Protein AF-A0A942UDQ5-F1 (afdb_monomer_lite)

Sequence (48 aa):
MKILTVTDVAELLKLSKCKVYALAKSGEILTVKIGGSIRVIQEGLESF

Foldseek 3Di:
DDKAALVRVCVVVVHDSVVSVVCVVVVQFAWDQDPNGIITDVVSVVVD

pLDDT: mean 86.02, std 7.4, range [62.59, 92.69]

Radius of gyration: 9.44 Å; chains: 1; bounding box: 24×17×24 Å

Secondary structure (DSSP, 8-state):
--EE-HHHHHHHTT--HHHHHHHHHHTSS-EEEETTEEEEEGGGTTT-

Structure (mmCIF, N/CA/C/O backbone):
data_AF-A0A942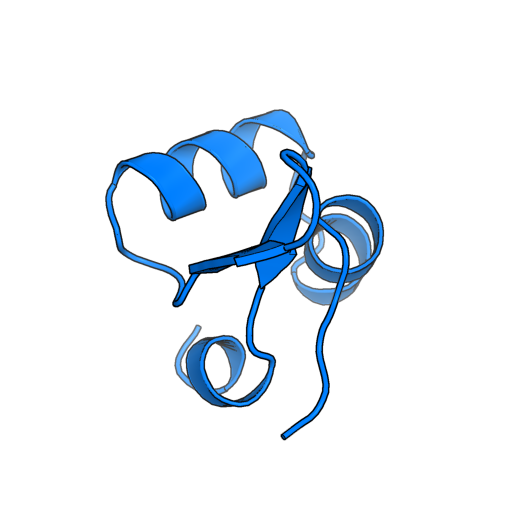UDQ5-F1
#
_entry.id   AF-A0A942UDQ5-F1
#
loop_
_atom_site.group_PDB
_atom_site.id
_atom_site.type_symbol
_atom_site.label_atom_id
_atom_site.label_alt_id
_atom_site.label_comp_id
_atom_site.label_asym_id
_atom_site.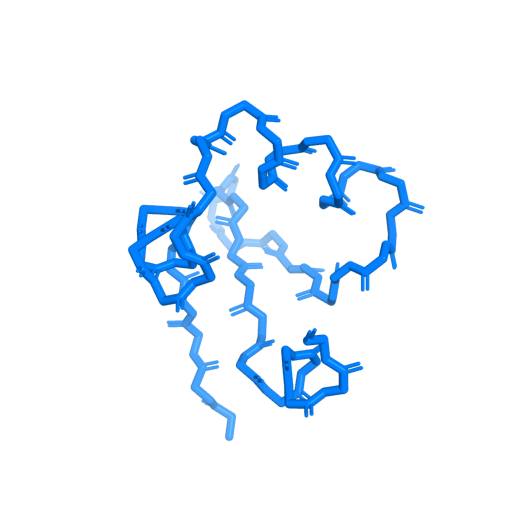label_entity_id
_atom_site.label_seq_id
_atom_site.pdbx_PDB_ins_code
_atom_site.Cartn_x
_atom_site.Cartn_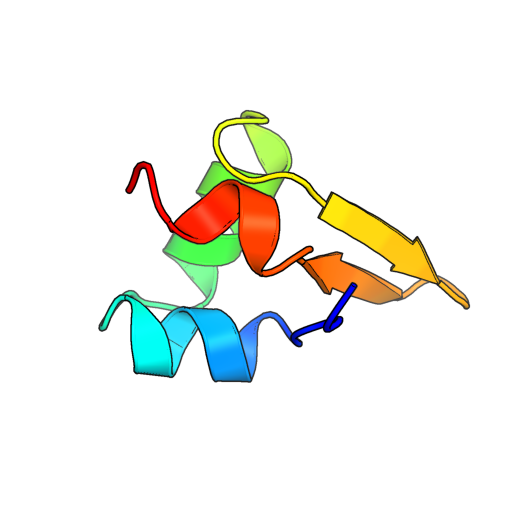y
_atom_site.Cartn_z
_atom_site.occupancy
_atom_site.B_iso_or_equiv
_atom_site.auth_seq_id
_atom_site.auth_comp_id
_atom_site.auth_asym_id
_atom_site.auth_atom_id
_atom_site.pdbx_PDB_model_num
ATOM 1 N N . MET A 1 1 ? -4.762 -0.571 -17.490 1.00 64.81 1 MET A N 1
ATOM 2 C CA . MET A 1 1 ? -3.654 -0.588 -16.513 1.00 64.81 1 MET A CA 1
ATOM 3 C C . MET A 1 1 ? -3.448 0.763 -15.819 1.00 64.81 1 MET A C 1
ATOM 5 O O . MET A 1 1 ? -2.650 1.592 -16.250 1.00 64.81 1 MET A O 1
ATOM 9 N N . LYS A 1 2 ? -4.192 0.995 -14.731 1.00 82.38 2 LYS A N 1
ATOM 10 C CA . LYS A 1 2 ? -3.989 2.146 -13.838 1.00 82.38 2 LYS A CA 1
ATOM 11 C C . LYS A 1 2 ? -3.099 1.725 -12.669 1.00 82.38 2 LYS A C 1
ATOM 13 O O . LYS A 1 2 ? -3.290 0.651 -12.098 1.00 82.38 2 LYS A O 1
ATOM 18 N N . ILE A 1 3 ? -2.127 2.568 -12.340 1.00 87.94 3 ILE A N 1
ATOM 19 C CA . ILE A 1 3 ? -1.153 2.325 -11.278 1.00 87.94 3 ILE A CA 1
ATOM 20 C C . ILE A 1 3 ? -1.473 3.270 -10.122 1.00 87.94 3 ILE A C 1
ATOM 22 O O . ILE A 1 3 ? -1.469 4.487 -10.300 1.00 87.94 3 ILE A O 1
ATOM 26 N N . LEU A 1 4 ? -1.739 2.712 -8.948 1.00 89.38 4 LEU A N 1
ATOM 27 C CA . LEU A 1 4 ? -2.101 3.439 -7.736 1.00 89.38 4 LEU A CA 1
ATOM 28 C C . LEU A 1 4 ? -0.935 3.463 -6.747 1.00 89.38 4 LEU A C 1
ATOM 30 O O . LEU A 1 4 ? -0.095 2.555 -6.703 1.00 89.38 4 LEU A O 1
ATOM 34 N N . THR A 1 5 ? -0.859 4.519 -5.945 1.00 90.69 5 THR A N 1
ATOM 35 C CA . THR A 1 5 ? 0.014 4.540 -4.771 1.00 90.69 5 THR A CA 1
ATOM 36 C C . THR A 1 5 ? -0.633 3.795 -3.612 1.00 90.69 5 THR A C 1
ATOM 38 O O . THR A 1 5 ? -1.843 3.595 -3.562 1.00 90.69 5 THR A O 1
ATOM 41 N N . VAL A 1 6 ? 0.180 3.448 -2.617 1.00 88.25 6 VAL A N 1
ATOM 42 C CA . VAL A 1 6 ? -0.307 2.907 -1.341 1.00 88.25 6 VAL A CA 1
ATOM 43 C C . VAL A 1 6 ? -1.321 3.848 -0.675 1.00 88.25 6 VAL A C 1
ATOM 45 O O . VAL A 1 6 ? -2.247 3.375 -0.026 1.00 88.25 6 VAL A O 1
ATOM 48 N N . THR A 1 7 ? -1.165 5.168 -0.834 1.00 90.00 7 THR A N 1
ATOM 49 C CA . THR A 1 7 ? -2.113 6.151 -0.289 1.00 90.00 7 THR A CA 1
ATOM 50 C C . THR A 1 7 ? -3.453 6.080 -1.015 1.00 90.00 7 THR A C 1
ATOM 52 O O . THR A 1 7 ? -4.475 5.970 -0.348 1.00 90.00 7 THR A O 1
ATOM 55 N N . ASP A 1 8 ? -3.447 6.043 -2.349 1.00 90.19 8 ASP A N 1
ATOM 56 C CA . ASP A 1 8 ? -4.687 5.946 -3.132 1.00 90.19 8 ASP A CA 1
ATOM 57 C C . ASP A 1 8 ? -5.443 4.652 -2.804 1.00 90.19 8 ASP A C 1
ATOM 59 O O . ASP A 1 8 ? -6.660 4.647 -2.659 1.00 90.19 8 ASP A O 1
ATOM 63 N N . VAL A 1 9 ? -4.716 3.543 -2.631 1.00 90.38 9 VAL A N 1
ATOM 64 C CA . VAL A 1 9 ? -5.307 2.254 -2.245 1.00 90.38 9 VAL A CA 1
ATOM 65 C C . VAL A 1 9 ? -5.865 2.282 -0.826 1.00 90.38 9 VAL A C 1
ATOM 67 O O . VAL A 1 9 ? -6.923 1.711 -0.573 1.00 90.38 9 VAL A O 1
ATOM 70 N N . ALA A 1 10 ? -5.178 2.949 0.102 1.00 91.81 10 ALA A N 1
ATOM 71 C CA . ALA A 1 10 ? -5.661 3.118 1.468 1.00 91.81 10 ALA A CA 1
ATOM 72 C C . ALA A 1 10 ? -6.991 3.885 1.497 1.00 91.81 10 ALA A C 1
ATOM 74 O O . ALA A 1 10 ? -7.908 3.489 2.214 1.00 91.81 10 ALA A O 1
ATOM 75 N N . GLU A 1 11 ? -7.124 4.934 0.686 1.00 91.69 11 GLU A N 1
ATOM 76 C CA . GLU A 1 11 ? -8.372 5.690 0.554 1.00 91.69 11 GLU A CA 1
ATOM 77 C C . GLU A 1 11 ? -9.470 4.874 -0.135 1.00 91.69 11 GLU A C 1
ATOM 79 O O . GLU A 1 11 ? -10.603 4.840 0.348 1.00 91.69 11 GLU A O 1
ATOM 84 N N . LEU A 1 12 ? -9.128 4.163 -1.212 1.00 89.19 12 LEU A N 1
ATOM 85 C CA . LEU A 1 12 ? -10.073 3.375 -2.004 1.00 89.19 12 LEU A CA 1
ATOM 86 C C . LEU A 1 12 ? -10.661 2.205 -1.205 1.00 89.19 12 LEU A C 1
ATOM 88 O O . LEU A 1 12 ? -11.875 2.021 -1.190 1.00 89.19 12 LEU A O 1
ATOM 92 N N . LEU A 1 13 ? -9.816 1.460 -0.489 1.00 87.88 13 LEU A N 1
ATOM 93 C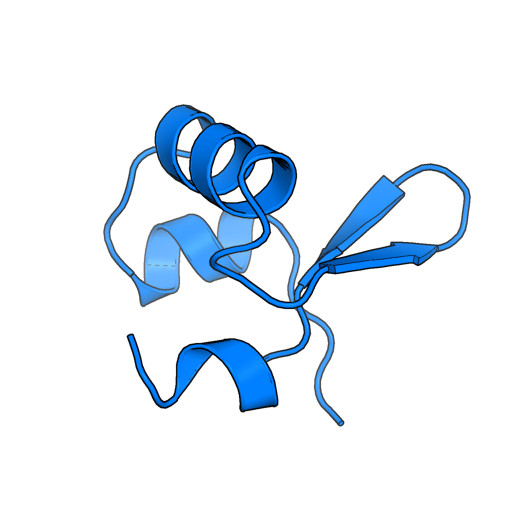 CA . LEU A 1 13 ? -10.241 0.343 0.360 1.00 87.88 13 LEU A CA 1
ATOM 94 C C . LEU A 1 13 ? -10.667 0.779 1.772 1.00 87.88 13 LEU A C 1
ATOM 96 O O . LEU A 1 13 ? -11.070 -0.059 2.577 1.00 87.88 13 LEU A O 1
ATOM 100 N N . LYS A 1 14 ? -10.550 2.072 2.113 1.00 89.88 14 LYS A N 1
ATOM 101 C CA . LYS A 1 14 ? -10.734 2.603 3.480 1.00 89.88 14 LYS A CA 1
ATOM 102 C C . LYS A 1 14 ? -9.908 1.841 4.527 1.00 89.88 14 LYS A C 1
ATOM 104 O O . LYS A 1 14 ? -10.354 1.592 5.648 1.00 89.88 14 LYS A O 1
ATOM 109 N N . LEU A 1 15 ? -8.686 1.465 4.158 1.00 89.88 15 LEU A N 1
ATOM 110 C CA . LEU A 1 15 ? -7.741 0.746 5.007 1.00 89.88 15 LEU A CA 1
ATOM 111 C C . LEU A 1 15 ? -6.627 1.671 5.488 1.00 89.88 15 LEU A C 1
ATOM 113 O O . LEU A 1 15 ? -6.289 2.671 4.862 1.00 89.88 15 LEU A O 1
ATOM 117 N N . SER A 1 16 ? -5.984 1.305 6.595 1.00 92.69 16 SER A N 1
ATOM 118 C CA . SER A 1 16 ? -4.755 1.981 6.999 1.00 92.69 16 SER A CA 1
ATOM 119 C C . SER A 1 16 ? -3.622 1.665 6.018 1.00 92.69 16 SER A C 1
ATOM 121 O O . SER A 1 16 ? -3.515 0.546 5.509 1.00 92.69 16 SER A O 1
ATOM 123 N N . LYS A 1 17 ? -2.706 2.619 5.805 1.00 90.50 17 LYS A N 1
ATOM 124 C CA . LYS A 1 17 ? -1.512 2.408 4.963 1.00 90.50 17 LYS A CA 1
ATOM 125 C C . LYS A 1 17 ? -0.707 1.182 5.405 1.00 90.50 17 LYS A C 1
ATOM 127 O O . LYS A 1 17 ? -0.220 0.436 4.565 1.00 90.50 17 LYS A O 1
ATOM 132 N N . CYS A 1 18 ? -0.615 0.937 6.715 1.00 92.62 18 CYS A N 1
ATOM 133 C CA . CYS A 1 18 ? 0.038 -0.253 7.264 1.00 92.62 18 CYS A CA 1
ATOM 134 C C . CYS A 1 18 ? -0.620 -1.549 6.784 1.00 92.62 18 CYS A C 1
ATOM 136 O O . CYS A 1 18 ? 0.084 -2.490 6.426 1.00 92.62 18 CYS A O 1
ATOM 138 N N . LYS A 1 19 ? -1.957 -1.596 6.739 1.00 91.62 19 LYS A N 1
ATOM 139 C CA . LYS A 1 19 ? -2.683 -2.769 6.250 1.00 91.62 19 LYS A CA 1
ATOM 140 C C . LYS A 1 19 ? -2.491 -2.953 4.746 1.00 91.62 19 LYS A C 1
ATOM 142 O O . LYS A 1 19 ? -2.243 -4.070 4.321 1.00 91.62 19 LYS A O 1
ATOM 147 N N . VAL A 1 20 ? -2.467 -1.873 3.965 1.00 90.56 20 VAL A N 1
ATOM 148 C CA . VAL A 1 20 ? -2.121 -1.947 2.534 1.00 90.56 20 VAL A CA 1
ATOM 149 C C . VAL A 1 20 ? -0.698 -2.481 2.328 1.00 90.56 20 VAL A C 1
ATOM 151 O O . VAL A 1 20 ? -0.492 -3.355 1.496 1.00 90.56 20 VAL A O 1
ATOM 154 N N . TYR A 1 21 ? 0.288 -2.039 3.116 1.00 90.88 21 TYR A N 1
ATOM 155 C CA . TYR A 1 21 ? 1.640 -2.614 3.062 1.00 90.88 21 TYR A CA 1
ATOM 156 C C . TYR A 1 21 ? 1.672 -4.095 3.453 1.00 90.88 21 TYR A C 1
ATOM 158 O O . TYR A 1 21 ? 2.415 -4.862 2.844 1.00 90.88 21 TYR A O 1
ATOM 166 N N . ALA A 1 22 ? 0.881 -4.504 4.448 1.00 91.50 22 ALA A N 1
ATOM 167 C CA . ALA A 1 22 ? 0.772 -5.905 4.839 1.00 91.50 22 ALA A CA 1
ATOM 168 C C . ALA A 1 22 ? 0.183 -6.760 3.709 1.00 91.50 22 ALA A C 1
ATOM 170 O O . ALA A 1 22 ? 0.764 -7.790 3.389 1.00 91.50 22 ALA A O 1
ATOM 171 N N . LEU A 1 23 ? -0.885 -6.290 3.056 1.00 88.88 23 LEU A N 1
ATOM 172 C CA . LEU A 1 23 ? -1.519 -6.969 1.922 1.00 88.88 23 LEU A CA 1
ATOM 173 C C . LEU A 1 23 ? -0.598 -7.018 0.689 1.00 88.88 23 LEU A C 1
ATOM 175 O O . LEU A 1 23 ? -0.508 -8.025 -0.009 1.00 88.88 23 LEU A O 1
ATOM 179 N N . ALA A 1 24 ? 0.156 -5.944 0.444 1.00 88.25 24 ALA A N 1
ATOM 180 C CA . ALA A 1 24 ? 1.178 -5.914 -0.600 1.00 88.25 24 ALA A CA 1
ATOM 181 C C . ALA A 1 24 ? 2.304 -6.920 -0.324 1.00 88.25 24 ALA A C 1
ATOM 183 O O . ALA A 1 24 ? 2.850 -7.513 -1.251 1.00 88.25 24 ALA A O 1
ATOM 184 N N . LYS A 1 25 ? 2.655 -7.116 0.952 1.00 88.12 25 LYS A N 1
ATOM 185 C CA . LYS A 1 25 ? 3.679 -8.072 1.382 1.00 88.12 25 LYS A CA 1
ATOM 186 C C . LYS A 1 25 ? 3.163 -9.515 1.405 1.00 88.12 25 LYS A C 1
ATOM 188 O O . LYS A 1 25 ? 3.958 -10.413 1.149 1.00 88.12 25 LYS A O 1
ATOM 193 N N . SER A 1 26 ? 1.881 -9.738 1.706 1.00 88.69 26 SER A N 1
ATOM 194 C CA . SER A 1 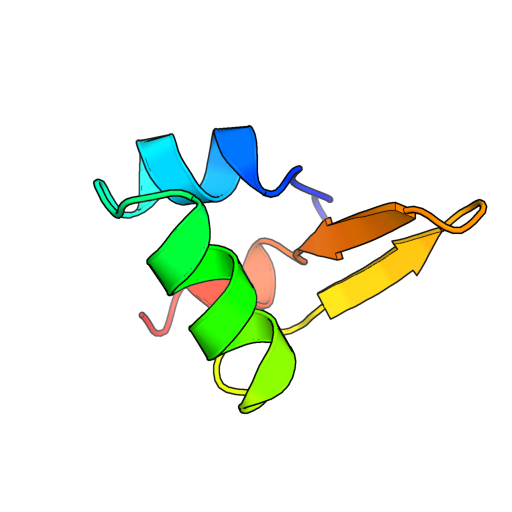26 ? 1.246 -11.064 1.651 1.00 88.69 26 SER A CA 1
ATOM 195 C C . SER A 1 26 ? 0.953 -11.517 0.219 1.00 88.69 26 SER A C 1
ATOM 197 O O . SER A 1 26 ? 0.798 -12.712 -0.011 1.00 88.69 26 SER A O 1
ATOM 199 N N . GLY A 1 27 ? 0.940 -10.588 -0.743 1.00 85.88 27 GLY A N 1
ATOM 200 C CA . GLY A 1 27 ? 0.645 -10.869 -2.150 1.00 85.88 27 GLY A CA 1
ATOM 201 C C . GLY A 1 27 ? -0.851 -10.888 -2.468 1.00 85.88 27 GLY A C 1
ATOM 202 O O . GLY A 1 27 ? -1.225 -11.250 -3.578 1.00 85.88 27 GLY A O 1
ATOM 203 N N . GLU A 1 28 ? -1.698 -10.476 -1.521 1.00 86.38 28 GLU A N 1
ATOM 204 C CA . GLU A 1 28 ? -3.153 -10.363 -1.696 1.00 86.38 28 GLU A CA 1
ATOM 205 C C . GLU A 1 28 ? -3.547 -9.263 -2.688 1.00 86.38 28 GLU A C 1
ATOM 207 O O . GLU A 1 28 ? -4.563 -9.377 -3.365 1.00 86.38 28 GLU A O 1
ATOM 212 N N . ILE A 1 29 ? -2.722 -8.220 -2.815 1.00 87.38 29 ILE A N 1
ATOM 213 C CA . ILE A 1 29 ? -2.857 -7.193 -3.855 1.00 87.38 29 ILE A CA 1
ATOM 214 C C . ILE A 1 29 ? -1.677 -7.249 -4.812 1.00 87.38 29 ILE A C 1
ATOM 216 O O . ILE A 1 29 ? -0.511 -7.292 -4.408 1.00 87.38 29 ILE A O 1
ATOM 220 N N . LEU A 1 30 ? -1.998 -7.161 -6.101 1.00 87.69 30 LEU A N 1
ATOM 221 C CA . LEU A 1 30 ? -1.020 -7.076 -7.177 1.00 87.69 30 LEU A CA 1
ATOM 222 C C . LEU A 1 30 ? -0.216 -5.783 -7.058 1.00 87.69 30 LEU A C 1
ATOM 224 O O . LEU A 1 30 ? -0.712 -4.682 -7.315 1.00 87.69 30 LEU A O 1
ATOM 228 N N . THR A 1 31 ? 1.054 -5.928 -6.688 1.00 89.81 31 THR A N 1
ATOM 229 C CA . THR A 1 31 ? 1.988 -4.813 -6.573 1.00 89.81 31 THR A CA 1
ATOM 230 C C . THR A 1 31 ? 3.178 -4.965 -7.507 1.00 89.81 31 THR A C 1
ATOM 232 O O . THR A 1 31 ? 3.646 -6.063 -7.797 1.00 89.81 31 THR A O 1
ATOM 235 N N . VAL A 1 32 ? 3.676 -3.830 -7.986 1.00 89.25 32 VAL A N 1
ATOM 236 C CA . VAL A 1 32 ? 4.864 -3.708 -8.828 1.00 89.25 32 VAL A CA 1
ATOM 237 C C . VAL A 1 32 ? 5.799 -2.665 -8.230 1.00 89.25 32 VAL A C 1
ATOM 239 O O . VAL A 1 32 ? 5.361 -1.654 -7.679 1.00 89.25 32 VAL A O 1
ATOM 242 N N . LYS A 1 33 ? 7.110 -2.895 -8.323 1.00 88.62 33 LYS A N 1
ATOM 243 C CA . LYS A 1 33 ? 8.113 -1.895 -7.939 1.00 88.62 33 LYS A CA 1
ATOM 244 C C . LYS A 1 33 ? 8.483 -1.053 -9.152 1.00 88.62 33 LYS A C 1
ATOM 246 O O . LYS A 1 33 ? 9.004 -1.580 -10.128 1.00 88.62 33 LYS A O 1
ATOM 251 N N . ILE A 1 34 ? 8.263 0.256 -9.064 1.00 86.94 34 ILE A N 1
ATOM 252 C CA . ILE A 1 34 ? 8.645 1.223 -10.102 1.00 86.94 34 ILE A CA 1
ATOM 253 C C . ILE A 1 34 ? 9.510 2.293 -9.440 1.00 86.94 34 ILE A C 1
ATOM 255 O O . ILE A 1 34 ? 9.062 2.969 -8.512 1.00 86.94 34 ILE A O 1
ATOM 259 N N . GLY A 1 35 ? 10.770 2.413 -9.874 1.00 85.31 35 GLY A N 1
ATOM 260 C CA . GLY A 1 35 ? 11.718 3.384 -9.311 1.00 85.31 35 GLY A CA 1
ATOM 261 C C . GLY A 1 35 ? 11.971 3.202 -7.808 1.00 85.31 35 GLY A C 1
ATOM 262 O O . GLY A 1 35 ? 12.068 4.180 -7.077 1.00 85.31 35 GLY A O 1
ATOM 263 N N . GLY A 1 36 ? 11.978 1.957 -7.316 1.00 85.31 36 GLY A N 1
ATOM 264 C CA . GLY A 1 36 ? 12.171 1.639 -5.892 1.00 85.31 36 GLY A CA 1
ATOM 265 C C . GLY A 1 36 ? 10.929 1.807 -5.007 1.00 85.31 36 GLY A C 1
ATOM 266 O O . GLY A 1 36 ? 10.925 1.329 -3.875 1.00 85.31 36 GLY A O 1
ATOM 267 N N . SER A 1 37 ? 9.854 2.406 -5.525 1.00 85.06 37 SER A N 1
ATOM 268 C CA . SER A 1 37 ? 8.588 2.575 -4.805 1.00 85.06 37 SER A CA 1
ATOM 269 C C . SER A 1 37 ? 7.596 1.463 -5.134 1.00 85.06 37 SER A C 1
ATOM 271 O O . SER A 1 37 ? 7.508 1.017 -6.280 1.00 85.06 37 SER A O 1
ATOM 273 N N . ILE A 1 38 ? 6.817 1.043 -4.135 1.00 87.25 38 ILE A N 1
ATOM 274 C CA . ILE A 1 38 ? 5.712 0.097 -4.323 1.00 87.25 38 ILE A CA 1
ATOM 275 C C . ILE A 1 38 ? 4.550 0.822 -4.994 1.00 87.25 38 ILE A C 1
ATOM 277 O O . ILE A 1 38 ? 4.139 1.909 -4.579 1.00 87.25 38 ILE A O 1
ATOM 281 N N . ARG A 1 39 ? 4.018 0.197 -6.033 1.00 90.19 39 ARG A N 1
ATOM 282 C CA . ARG A 1 39 ? 2.854 0.640 -6.783 1.00 90.19 39 ARG A CA 1
ATOM 283 C C . ARG A 1 39 ? 1.862 -0.507 -6.877 1.00 90.19 39 ARG A C 1
ATOM 285 O O . ARG A 1 39 ? 2.274 -1.656 -6.984 1.00 90.19 39 ARG A O 1
ATOM 292 N N . VAL A 1 40 ? 0.574 -0.207 -6.831 1.00 88.88 40 VAL A N 1
ATOM 293 C CA . VAL A 1 40 ? -0.488 -1.218 -6.837 1.00 88.88 40 VAL A CA 1
ATOM 294 C C . VAL A 1 40 ? -1.236 -1.147 -8.160 1.00 88.88 40 VAL A C 1
ATOM 296 O O . VAL A 1 40 ? -1.550 -0.056 -8.637 1.00 88.88 40 VAL A O 1
ATOM 299 N N . ILE A 1 41 ? -1.490 -2.294 -8.780 1.00 88.81 41 ILE A N 1
ATOM 300 C CA . ILE A 1 41 ? -2.251 -2.368 -10.028 1.00 88.81 41 ILE A CA 1
ATOM 301 C C . ILE A 1 41 ? -3.736 -2.381 -9.667 1.00 88.81 41 ILE A C 1
ATOM 303 O O . ILE A 1 41 ? -4.180 -3.269 -8.944 1.00 88.81 41 ILE A O 1
ATOM 307 N N . GLN A 1 42 ? -4.504 -1.416 -10.181 1.00 83.56 42 GLN A N 1
ATOM 308 C CA . GLN A 1 42 ? -5.929 -1.293 -9.847 1.00 83.56 42 GLN A CA 1
ATOM 309 C C . GLN A 1 42 ? -6.751 -2.526 -10.252 1.00 83.56 42 GLN A C 1
ATOM 311 O O . GLN A 1 42 ? -7.649 -2.913 -9.521 1.00 83.56 42 GLN A O 1
ATOM 316 N N . GLU A 1 43 ? -6.428 -3.175 -11.371 1.00 80.25 43 GLU A N 1
ATOM 317 C CA . GLU A 1 43 ? -7.129 -4.391 -11.825 1.00 80.25 43 GLU A CA 1
ATOM 318 C C . GLU A 1 43 ? -7.053 -5.532 -10.789 1.00 80.25 43 GLU A C 1
ATOM 320 O O . GLU A 1 43 ? -7.962 -6.345 -10.697 1.00 80.25 43 GLU A O 1
ATOM 325 N N . GLY A 1 44 ? -6.010 -5.567 -9.951 1.00 72.81 44 GLY A N 1
ATOM 326 C CA . GLY A 1 44 ? -5.903 -6.540 -8.859 1.00 72.81 44 GLY A CA 1
ATOM 327 C C . GLY A 1 44 ? -6.709 -6.191 -7.607 1.00 72.81 44 GLY A C 1
ATOM 328 O O . GLY A 1 44 ? -6.777 -7.007 -6.696 1.00 72.81 44 GLY A O 1
ATOM 329 N N . LEU A 1 45 ? -7.281 -4.987 -7.540 1.00 76.12 45 LEU A N 1
ATOM 330 C CA . LEU A 1 45 ? -8.124 -4.527 -6.436 1.00 76.12 45 LEU A CA 1
ATOM 331 C C . LEU A 1 45 ? -9.611 -4.782 -6.670 1.00 76.12 45 LEU A C 1
ATOM 333 O O . LEU A 1 45 ? -10.358 -4.778 -5.706 1.00 76.12 45 LEU A O 1
ATOM 337 N N . GLU A 1 46 ? -10.053 -5.003 -7.911 1.00 67.94 46 GLU A N 1
ATOM 338 C CA . GLU A 1 46 ? -11.481 -5.206 -8.214 1.00 67.94 46 GLU A CA 1
ATOM 339 C C . GLU A 1 46 ? -12.057 -6.490 -7.590 1.00 67.94 46 GLU A C 1
ATOM 341 O O . GLU A 1 46 ? -13.270 -6.619 -7.455 1.00 67.94 46 GLU A O 1
ATOM 346 N N . SER A 1 47 ? -11.190 -7.415 -7.167 1.00 64.44 47 SER A N 1
ATOM 347 C CA . SER A 1 47 ? -11.562 -8.646 -6.459 1.00 64.44 47 SER A CA 1
ATOM 348 C C . SER A 1 47 ? -11.573 -8.521 -4.926 1.00 64.44 47 SER A C 1
ATOM 350 O O . SER A 1 47 ? -11.762 -9.539 -4.259 1.00 64.44 47 SER A O 1
ATOM 352 N N . PHE A 1 48 ? -11.330 -7.329 -4.366 1.00 62.59 48 PHE A N 1
ATOM 353 C CA . PHE A 1 48 ? -11.153 -7.084 -2.926 1.00 62.59 48 PHE 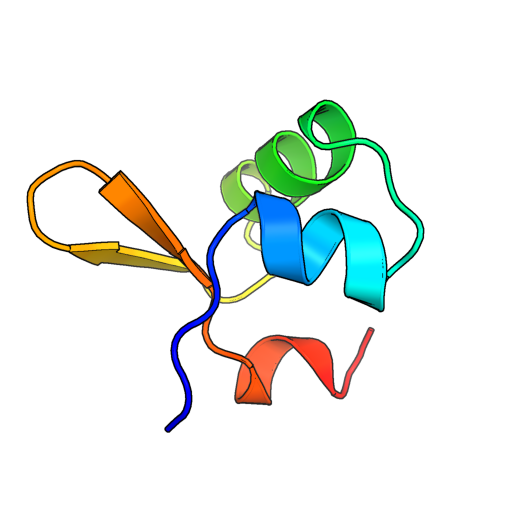A CA 1
ATOM 354 C C . PHE A 1 48 ? -12.223 -6.146 -2.357 1.00 62.59 48 PHE A C 1
ATOM 356 O O . PHE A 1 48 ? -12.684 -6.412 -1.223 1.00 62.59 48 PHE A O 1
#